Protein AF-A0A364K5Z5-F1 (afdb_monomer)

Secondary structure (DSSP, 8-state):
-PPPPPHHHHHHHHHHHHHHHH-TT--SSHHHHHHHHHTS-HHHHHHHHHHHHHHHHH----TTSHHHHHHHHHHHHHHHHHHHHHHHHHHHHHHHHHHHHHHHHHHHHHHHHHHHHHHHHHHTTSSS--------

Radius of gyration: 36.65 Å; Cα contacts (8 Å, |Δi|>4): 19; chains: 1; bounding box: 67×3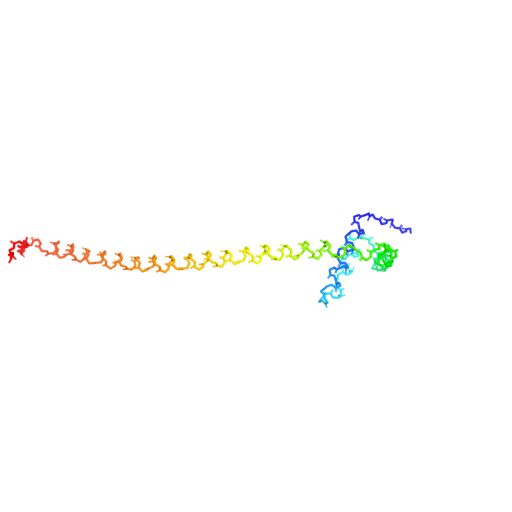8×108 Å

Sequence (136 aa):
MSKRWTAKEEKFLTYWMKCREKEHKYQYDLLDWISQQLNKSKEECIQHWQKLSSTDQESQPSLLVGTNQESRLSDQIERLEQKLNRYQAQIEKIAQENQKLKKNMRFFEMMLIEEYHLLIRLLGKEKENLRIHQQL

Foldseek 3Di:
DDDDDDPVLVVVLVVLVVVCVVDVPDDPCSLVVSCVVSVHDSVVSVVVVVVVVVVVVVPDDDPPPVVVVVVVVVVVVVVVVVVVVVVVVVVVVVVVVVVVVVVVVVVVVVVVVV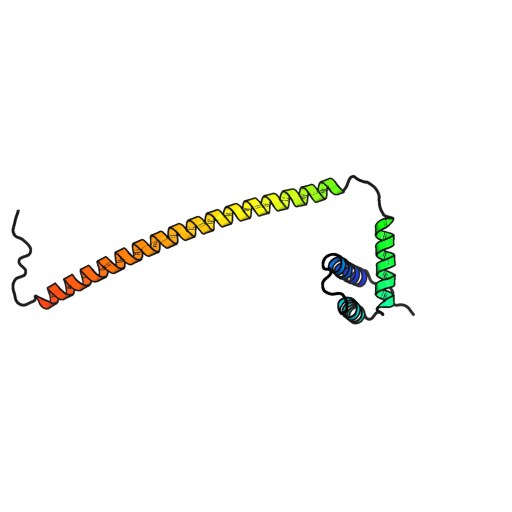VVVVVVVVVVCVPDDDPPDDDD

Nearest PDB structures (foldseek):
  1le8-assembly1_B  TM=6.386E-01  e=2.846E-01  Saccharomyces cerevisiae
  6fqp-assembly1_A  TM=7.027E-01  e=7.163E-01  Homo sapiens
  5zjt-assembly1_B  TM=7.147E-01  e=1.803E+00  Drosophila melanogaster
  1x2n-assembly1_A  TM=6.373E-01  e=1.457E+00  Homo sapiens
  5zjs-assembly1_B  TM=5.761E-01  e=1.936E+00  Drosophila melanogaster

Structure (mmCIF, N/CA/C/O backbone):
data_AF-A0A364K5Z5-F1
#
_entry.id   AF-A0A364K5Z5-F1
#
loop_
_atom_site.group_PDB
_atom_site.id
_atom_site.type_symbol
_atom_site.label_atom_id
_atom_site.label_alt_id
_atom_site.label_comp_id
_atom_site.label_asym_id
_atom_site.label_entity_id
_atom_site.label_seq_id
_atom_site.pdbx_PDB_ins_code
_atom_site.Cartn_x
_atom_site.Cartn_y
_atom_site.Cartn_z
_atom_site.occupancy
_atom_site.B_iso_or_equiv
_atom_site.auth_seq_id
_atom_site.auth_comp_id
_atom_site.auth_asym_id
_atom_site.auth_atom_id
_atom_site.pdbx_PDB_model_num
ATOM 1 N N . MET A 1 1 ? 4.196 -14.692 -53.509 1.00 37.97 1 MET A N 1
ATOM 2 C CA . MET A 1 1 ? 4.135 -13.212 -53.523 1.00 37.97 1 MET A CA 1
ATOM 3 C C . MET A 1 1 ? 4.212 -12.741 -52.073 1.00 37.97 1 MET A C 1
ATOM 5 O O . MET A 1 1 ? 3.200 -12.785 -51.387 1.00 37.97 1 MET A O 1
ATOM 9 N N . SER A 1 2 ? 5.412 -12.435 -51.566 1.00 49.88 2 SER A N 1
ATOM 10 C CA . SER A 1 2 ? 5.621 -12.146 -50.136 1.00 49.88 2 SER A CA 1
ATOM 11 C C . SER A 1 2 ? 4.994 -10.794 -49.768 1.00 49.88 2 SER A C 1
ATOM 13 O O . SER A 1 2 ? 5.282 -9.775 -50.403 1.00 49.88 2 SER A O 1
ATOM 15 N N . LYS A 1 3 ? 4.073 -10.797 -48.796 1.00 66.06 3 LYS A N 1
ATOM 16 C CA . LYS A 1 3 ? 3.387 -9.592 -48.309 1.00 66.06 3 LYS A CA 1
ATOM 17 C C . LYS A 1 3 ? 4.420 -8.659 -47.672 1.00 66.06 3 LYS A C 1
ATOM 19 O O . LYS A 1 3 ? 5.132 -9.061 -46.751 1.00 66.06 3 LYS A O 1
ATOM 24 N N . ARG A 1 4 ? 4.494 -7.410 -48.146 1.00 75.88 4 ARG A N 1
ATOM 25 C CA . ARG A 1 4 ? 5.377 -6.383 -47.567 1.00 75.88 4 ARG A CA 1
ATOM 26 C C . ARG A 1 4 ? 5.089 -6.225 -46.070 1.00 75.88 4 ARG A C 1
ATOM 28 O O . ARG A 1 4 ? 3.929 -6.191 -45.671 1.00 75.88 4 ARG A O 1
ATOM 35 N N . TRP A 1 5 ? 6.145 -6.146 -45.262 1.00 79.75 5 TRP A N 1
ATOM 36 C CA . TRP A 1 5 ? 6.045 -5.870 -43.830 1.00 79.75 5 TRP A CA 1
ATOM 37 C C . TRP A 1 5 ? 5.564 -4.443 -43.598 1.00 79.75 5 TRP A C 1
ATOM 39 O O . TRP A 1 5 ? 6.048 -3.506 -44.232 1.00 79.75 5 TRP A O 1
ATOM 49 N N . THR A 1 6 ? 4.583 -4.281 -42.713 1.00 84.31 6 THR A N 1
ATOM 50 C CA . THR A 1 6 ? 4.156 -2.951 -42.269 1.00 84.31 6 THR A CA 1
ATOM 51 C C . THR A 1 6 ? 4.880 -2.566 -40.982 1.00 84.31 6 THR A C 1
ATOM 53 O O . THR A 1 6 ? 5.179 -3.415 -40.146 1.00 84.31 6 THR A O 1
ATOM 56 N N . ALA A 1 7 ? 5.087 -1.266 -40.756 1.00 77.94 7 ALA A N 1
ATOM 57 C CA . ALA A 1 7 ? 5.754 -0.771 -39.547 1.00 77.94 7 ALA A CA 1
ATOM 58 C C . ALA A 1 7 ? 5.067 -1.212 -38.235 1.00 77.94 7 ALA A C 1
ATOM 60 O O . ALA A 1 7 ? 5.695 -1.256 -37.178 1.00 77.94 7 ALA A O 1
ATOM 61 N N . LYS A 1 8 ? 3.765 -1.530 -38.278 1.00 82.62 8 LYS A N 1
ATOM 62 C CA . LYS A 1 8 ? 3.027 -2.075 -37.129 1.00 82.62 8 LYS A CA 1
ATOM 63 C C . LYS A 1 8 ? 3.378 -3.543 -36.876 1.00 82.62 8 LYS A C 1
ATOM 65 O O . LYS A 1 8 ? 3.611 -3.909 -35.730 1.00 82.62 8 LYS A O 1
ATOM 70 N N . GLU A 1 9 ? 3.454 -4.351 -37.932 1.00 82.62 9 GLU A N 1
ATOM 71 C CA . GLU A 1 9 ? 3.851 -5.765 -37.861 1.00 82.62 9 GLU A CA 1
ATOM 72 C C . GLU A 1 9 ? 5.293 -5.917 -37.369 1.00 82.62 9 GLU A C 1
ATOM 74 O O . GLU A 1 9 ? 5.583 -6.790 -36.558 1.00 82.62 9 GLU A O 1
ATOM 79 N N . GLU A 1 10 ? 6.188 -5.028 -37.800 1.00 83.25 10 GLU A N 1
ATOM 80 C CA . GLU A 1 10 ? 7.585 -5.014 -37.355 1.00 83.25 10 GLU A CA 1
ATOM 81 C C . GLU A 1 10 ? 7.712 -4.656 -35.874 1.00 83.25 10 GLU A C 1
ATOM 83 O O . GLU A 1 10 ? 8.399 -5.347 -35.124 1.00 83.25 10 GLU A O 1
ATOM 88 N N . LYS A 1 11 ? 7.000 -3.620 -35.411 1.00 83.00 11 LYS A N 1
ATOM 89 C CA . LYS A 1 11 ? 6.951 -3.265 -33.981 1.00 83.00 11 LYS A CA 1
ATOM 90 C C . LYS A 1 11 ? 6.379 -4.391 -33.124 1.00 83.00 11 LYS A C 1
ATOM 92 O O . LYS A 1 11 ? 6.864 -4.637 -32.025 1.00 83.00 11 LYS A O 1
ATOM 97 N N . PHE A 1 12 ? 5.363 -5.081 -33.630 1.00 84.69 12 PHE A N 1
ATOM 98 C CA . PHE A 1 12 ? 4.765 -6.222 -32.951 1.00 84.69 12 PHE A CA 1
ATOM 99 C C . PHE A 1 12 ? 5.742 -7.402 -32.849 1.00 84.69 12 PHE A C 1
ATOM 101 O O . PHE A 1 12 ? 5.958 -7.923 -31.756 1.00 84.69 12 PHE A O 1
ATOM 108 N N . LEU A 1 13 ? 6.381 -7.781 -33.962 1.00 84.88 13 LEU A N 1
ATOM 109 C CA . LEU A 1 13 ? 7.378 -8.853 -33.996 1.00 84.88 13 LEU A CA 1
ATOM 110 C C . LEU A 1 13 ? 8.558 -8.542 -33.065 1.00 84.88 13 LEU A C 1
ATOM 112 O O . LEU A 1 13 ? 8.942 -9.376 -32.251 1.00 84.88 13 LEU A O 1
ATOM 116 N N . THR A 1 14 ? 9.109 -7.331 -33.151 1.00 83.88 14 THR A N 1
ATOM 117 C CA . THR A 1 14 ? 10.265 -6.908 -32.345 1.00 83.88 14 THR A CA 1
ATOM 118 C C . THR A 1 14 ? 9.963 -6.869 -30.850 1.00 83.88 14 THR A C 1
ATOM 120 O O . THR A 1 14 ? 10.799 -7.300 -30.059 1.00 83.88 14 THR A O 1
ATOM 123 N N . TYR A 1 15 ? 8.777 -6.405 -30.449 1.00 84.31 15 TYR A N 1
ATOM 124 C CA . TYR A 1 15 ? 8.355 -6.400 -29.048 1.00 84.31 15 TYR A CA 1
ATOM 125 C C . TYR A 1 15 ? 8.360 -7.815 -28.461 1.00 84.31 15 TYR A C 1
ATOM 127 O O . TYR A 1 15 ? 9.044 -8.078 -27.473 1.00 84.31 15 TYR A O 1
ATOM 135 N N . TRP A 1 16 ? 7.666 -8.748 -29.115 1.00 83.62 16 TRP A N 1
ATOM 136 C CA . TRP A 1 16 ? 7.535 -10.111 -28.605 1.00 83.62 16 TRP A CA 1
ATOM 137 C C . TRP A 1 16 ? 8.838 -10.911 -28.678 1.00 83.62 16 TRP A C 1
ATOM 139 O O . TRP A 1 16 ? 9.138 -11.675 -27.760 1.00 83.62 16 TRP A O 1
ATOM 149 N N . MET A 1 17 ? 9.654 -10.702 -29.715 1.00 83.06 17 MET A N 1
ATOM 150 C CA . MET A 1 17 ? 10.963 -11.353 -29.824 1.00 83.06 17 MET A CA 1
ATOM 151 C C . MET A 1 17 ? 11.953 -10.853 -28.760 1.00 83.06 17 MET A C 1
ATOM 153 O O . MET A 1 17 ? 12.673 -11.668 -28.189 1.00 83.06 17 MET A O 1
ATOM 157 N N . LYS A 1 18 ? 11.934 -9.559 -28.404 1.00 81.19 18 LYS A N 1
ATOM 158 C CA . LYS A 1 18 ? 12.740 -9.019 -27.288 1.00 81.19 18 LYS A CA 1
ATOM 159 C C . LYS A 1 18 ? 12.244 -9.498 -25.919 1.00 81.19 18 LYS A C 1
ATOM 161 O O . LYS A 1 18 ? 13.051 -9.722 -25.021 1.00 81.19 18 LYS A O 1
ATOM 166 N N . CYS A 1 19 ? 10.934 -9.685 -25.744 1.00 75.56 19 CYS A N 1
ATOM 167 C CA . CYS A 1 19 ? 10.379 -10.295 -24.530 1.00 75.56 19 CYS A CA 1
ATOM 168 C C . CYS A 1 19 ? 10.834 -11.754 -24.366 1.00 75.56 19 CYS A C 1
ATOM 170 O O . CYS A 1 19 ? 11.227 -12.149 -23.270 1.00 75.56 19 CYS A O 1
ATOM 172 N N . ARG A 1 20 ? 10.871 -12.527 -25.462 1.00 75.12 20 ARG A N 1
ATOM 173 C CA . ARG A 1 20 ? 11.382 -13.908 -25.474 1.00 75.12 20 ARG A CA 1
ATOM 174 C C . ARG A 1 20 ? 12.839 -14.008 -25.019 1.00 75.12 20 ARG A C 1
ATOM 176 O O . ARG A 1 20 ? 13.199 -14.964 -24.343 1.00 75.12 20 ARG A O 1
ATOM 183 N N . GLU A 1 21 ? 13.675 -13.047 -25.398 1.00 67.81 21 GLU A N 1
ATOM 184 C CA . GLU A 1 21 ? 15.100 -13.033 -25.043 1.00 67.81 21 GLU A CA 1
ATOM 185 C C . GLU A 1 21 ? 15.336 -12.794 -23.541 1.00 67.81 21 GLU A C 1
ATOM 187 O O . GLU A 1 21 ? 16.296 -13.308 -22.977 1.00 67.81 21 GLU A O 1
ATOM 192 N N . LYS A 1 22 ? 14.432 -12.066 -22.870 1.00 66.25 22 LYS A N 1
ATOM 193 C CA . LYS A 1 22 ? 14.524 -11.783 -21.426 1.00 66.25 22 LYS A CA 1
ATOM 194 C C . LYS A 1 22 ? 13.950 -12.888 -20.543 1.00 66.25 22 LYS A C 1
ATOM 196 O O . LYS A 1 22 ? 14.390 -13.054 -19.409 1.00 66.25 22 LYS A O 1
ATOM 201 N N . GLU A 1 23 ? 12.973 -13.640 -21.042 1.00 59.62 23 GLU A N 1
ATOM 202 C CA . GLU A 1 23 ? 12.290 -14.689 -20.290 1.00 59.62 23 GLU A CA 1
ATOM 203 C C . GLU A 1 23 ? 12.477 -16.040 -20.990 1.00 59.62 23 GLU A C 1
ATOM 205 O O . GLU A 1 23 ? 11.680 -16.442 -21.835 1.00 59.62 23 GLU A O 1
ATOM 210 N N . HIS A 1 24 ? 13.511 -16.794 -20.601 1.00 56.44 24 HIS A N 1
ATOM 211 C CA . HIS A 1 24 ? 13.832 -18.144 -21.106 1.00 56.44 24 HIS A CA 1
ATOM 212 C C . HIS A 1 24 ? 12.742 -19.222 -20.861 1.00 56.44 24 HIS A C 1
ATOM 214 O O . HIS A 1 24 ? 13.021 -20.416 -20.940 1.00 56.44 24 HIS A O 1
ATOM 220 N N . LYS A 1 25 ? 11.502 -18.842 -20.528 1.00 53.94 25 LYS A N 1
ATOM 221 C CA . LYS A 1 25 ? 10.476 -19.731 -19.964 1.00 53.94 25 LYS A CA 1
ATOM 222 C C . LYS A 1 25 ? 9.387 -20.195 -20.937 1.00 53.94 25 LYS A C 1
ATOM 224 O O . LYS A 1 25 ? 8.727 -21.182 -20.637 1.00 53.94 25 LYS A O 1
ATOM 229 N N . TYR A 1 26 ? 9.219 -19.563 -22.102 1.00 55.91 26 TYR A N 1
ATOM 230 C CA . TYR A 1 26 ? 8.153 -19.915 -23.058 1.00 55.91 26 TYR A CA 1
ATOM 231 C C . TYR A 1 26 ? 8.714 -20.104 -24.467 1.00 55.91 26 TYR A C 1
ATOM 233 O O . TYR A 1 26 ? 8.741 -19.188 -25.288 1.00 55.91 26 TYR A O 1
ATOM 241 N N . GLN A 1 27 ? 9.243 -21.299 -24.734 1.00 55.88 27 GLN A N 1
ATOM 242 C CA . GLN A 1 27 ? 10.093 -21.520 -25.904 1.00 55.88 27 GLN A CA 1
ATOM 243 C C . GLN A 1 27 ? 9.358 -22.053 -27.146 1.00 55.88 27 GLN A C 1
ATOM 245 O O . GLN A 1 27 ? 9.893 -21.873 -28.240 1.00 55.88 27 GLN A O 1
ATOM 250 N N . TYR A 1 28 ? 8.157 -22.634 -27.014 1.00 57.97 28 TYR A N 1
ATOM 251 C CA . TYR A 1 28 ? 7.517 -23.379 -28.113 1.00 57.97 28 TYR A CA 1
ATOM 252 C C . TYR A 1 28 ? 6.227 -22.768 -28.693 1.00 57.97 28 TYR A C 1
ATOM 254 O O . TYR A 1 28 ? 6.009 -22.919 -29.889 1.00 57.97 28 TYR A O 1
ATOM 262 N N . ASP A 1 29 ? 5.456 -21.971 -27.945 1.00 71.06 29 ASP A N 1
ATOM 263 C CA . ASP A 1 29 ? 4.141 -21.499 -28.437 1.00 71.06 29 ASP A CA 1
ATOM 264 C C . ASP A 1 29 ? 4.134 -20.061 -28.981 1.00 71.06 29 ASP A C 1
ATOM 266 O O . ASP A 1 29 ? 3.214 -19.649 -29.691 1.00 71.06 29 ASP A O 1
ATOM 270 N N . LEU A 1 30 ? 5.164 -19.266 -28.671 1.00 77.50 30 LEU A N 1
ATOM 271 C CA . LEU A 1 30 ? 5.150 -17.832 -28.972 1.00 77.50 30 LEU A CA 1
ATOM 272 C C . LEU A 1 30 ? 5.279 -17.543 -30.474 1.00 77.50 30 LEU A C 1
ATOM 274 O O . LEU A 1 30 ? 4.559 -16.702 -31.004 1.00 77.50 30 LEU A O 1
ATOM 278 N N . LEU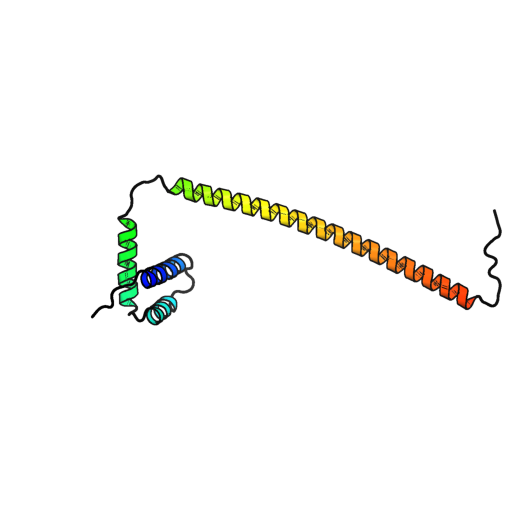 A 1 31 ? 6.185 -18.232 -31.176 1.00 78.81 31 LEU A N 1
ATOM 279 C CA . LEU A 1 31 ? 6.368 -18.036 -32.620 1.00 78.81 31 LEU A CA 1
ATOM 280 C C . LEU A 1 31 ? 5.154 -18.518 -33.417 1.00 78.81 31 LEU A C 1
ATOM 282 O O . LEU A 1 31 ? 4.786 -17.891 -34.410 1.00 78.81 31 LEU A O 1
ATOM 286 N N . ASP A 1 32 ? 4.508 -19.582 -32.951 1.00 80.44 32 ASP A N 1
ATOM 287 C CA . ASP A 1 32 ? 3.279 -20.115 -33.529 1.00 80.44 32 ASP A CA 1
ATOM 288 C C . ASP A 1 32 ? 2.160 -19.090 -33.413 1.00 80.44 32 ASP A C 1
ATOM 290 O O . ASP A 1 32 ? 1.534 -18.733 -34.413 1.00 80.44 32 ASP A O 1
ATOM 294 N N . TRP A 1 33 ? 1.988 -18.527 -32.221 1.00 82.44 33 TRP A N 1
ATOM 295 C CA . TRP A 1 33 ? 1.021 -17.469 -31.989 1.00 82.44 33 TRP A CA 1
ATOM 296 C C . TRP A 1 33 ? 1.317 -16.212 -32.824 1.00 82.44 33 TRP A C 1
ATOM 298 O O . TRP A 1 33 ? 0.423 -15.702 -33.498 1.00 82.44 33 TRP A O 1
ATOM 308 N N . ILE A 1 34 ? 2.571 -15.747 -32.878 1.00 83.38 34 ILE A N 1
ATOM 309 C CA . ILE A 1 34 ? 2.962 -14.583 -33.695 1.00 83.38 34 ILE A CA 1
ATOM 310 C C . ILE A 1 34 ? 2.684 -14.834 -35.183 1.00 83.38 34 ILE A C 1
ATOM 312 O O . ILE A 1 34 ? 2.174 -13.947 -35.869 1.00 83.38 34 ILE A O 1
ATOM 316 N N . SER A 1 35 ? 2.989 -16.035 -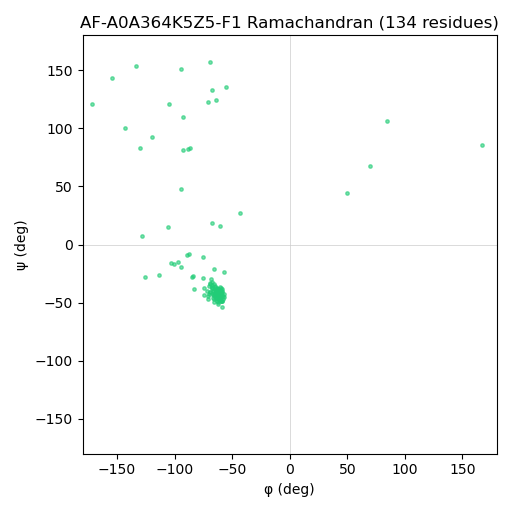35.685 1.00 82.75 35 SER A N 1
ATOM 317 C CA . SER A 1 35 ? 2.754 -16.403 -37.088 1.00 82.75 35 SER A CA 1
ATOM 318 C C . SER A 1 35 ? 1.265 -16.346 -37.453 1.00 82.75 35 SER A C 1
ATOM 320 O O . SER A 1 35 ? 0.898 -15.801 -38.497 1.00 82.75 35 SER A O 1
ATOM 322 N N . GLN A 1 36 ? 0.394 -16.793 -36.540 1.00 83.94 36 GLN A N 1
ATOM 323 C CA . GLN A 1 36 ? -1.059 -16.700 -36.691 1.00 83.94 36 GLN A CA 1
ATOM 324 C C . GLN A 1 36 ? -1.544 -15.245 -36.663 1.00 83.94 36 GLN A C 1
ATOM 326 O O . GLN A 1 36 ? -2.357 -14.861 -37.501 1.00 83.94 36 GLN A O 1
ATOM 331 N N . GLN A 1 37 ? -1.022 -14.419 -35.748 1.00 84.62 37 GLN A N 1
ATOM 332 C CA . GLN A 1 37 ? -1.420 -13.009 -35.623 1.00 84.62 37 GLN A CA 1
ATOM 333 C C . GLN A 1 37 ? -0.987 -12.156 -36.821 1.00 84.62 37 GLN A C 1
ATOM 335 O O . GLN A 1 37 ? -1.719 -11.267 -37.251 1.00 84.62 37 GLN A O 1
ATOM 340 N N . LEU A 1 38 ? 0.196 -12.422 -37.376 1.00 82.56 38 LEU A N 1
ATOM 341 C CA . LEU A 1 38 ? 0.738 -11.675 -38.512 1.00 82.56 38 LEU A CA 1
ATOM 342 C C . LEU A 1 38 ? 0.290 -12.236 -39.868 1.00 82.56 38 LEU A C 1
ATOM 344 O O . LEU A 1 38 ? 0.540 -11.606 -40.895 1.00 82.56 38 LEU A O 1
ATOM 348 N N . ASN A 1 39 ? -0.379 -13.396 -39.882 1.00 83.81 39 ASN A N 1
ATOM 349 C CA . ASN A 1 39 ? -0.752 -14.131 -41.092 1.00 83.81 39 ASN A CA 1
ATOM 350 C C . ASN A 1 39 ? 0.451 -14.319 -42.043 1.00 83.81 39 ASN A C 1
ATOM 352 O O . ASN A 1 39 ? 0.360 -14.070 -43.253 1.00 83.81 39 ASN A O 1
ATOM 356 N N . LYS A 1 40 ? 1.594 -14.687 -41.448 1.00 82.25 40 LYS A N 1
ATOM 357 C CA . LYS A 1 40 ? 2.898 -14.926 -42.088 1.00 82.25 40 LYS A CA 1
ATOM 358 C C . LYS A 1 40 ? 3.487 -16.222 -41.559 1.00 82.25 40 LYS A C 1
ATOM 360 O O . LYS A 1 40 ? 3.162 -16.633 -40.446 1.00 82.25 40 LYS A O 1
ATOM 365 N N . SER A 1 41 ? 4.335 -16.879 -42.347 1.00 84.75 41 SER A N 1
ATOM 366 C CA . SER A 1 41 ? 4.924 -18.147 -41.905 1.00 84.75 41 SER A CA 1
ATOM 367 C C . SER A 1 41 ? 5.916 -17.922 -40.757 1.00 84.75 41 SER A C 1
ATOM 369 O O . SER A 1 41 ? 6.468 -16.831 -40.581 1.00 84.75 41 SER A O 1
ATOM 371 N N . LYS A 1 42 ? 6.163 -18.967 -39.962 1.00 81.62 42 LYS A N 1
ATOM 372 C CA . LYS A 1 42 ? 7.150 -18.914 -38.871 1.00 81.62 42 LYS A CA 1
ATOM 373 C C . LYS A 1 42 ? 8.540 -18.581 -39.414 1.00 81.62 42 LYS A C 1
ATOM 375 O O . LYS A 1 42 ? 9.259 -17.774 -38.831 1.00 81.62 42 LYS A O 1
ATOM 380 N N . GLU A 1 43 ? 8.888 -19.161 -40.557 1.00 80.88 43 GLU A N 1
ATOM 381 C CA . GLU A 1 43 ? 10.149 -18.945 -41.262 1.00 80.88 43 GLU A CA 1
ATOM 382 C C . GLU A 1 43 ? 10.279 -17.491 -41.728 1.00 80.88 43 GLU A C 1
ATOM 384 O O . GLU A 1 43 ? 11.344 -16.899 -41.563 1.00 80.88 43 GLU A O 1
ATOM 389 N N . GLU A 1 44 ? 9.200 -16.877 -42.228 1.00 81.75 44 GLU A N 1
ATOM 390 C CA . GLU A 1 44 ? 9.191 -15.458 -42.607 1.00 81.75 44 GLU A CA 1
ATOM 391 C C . GLU A 1 44 ? 9.424 -14.542 -41.395 1.00 81.75 44 GLU A C 1
ATOM 393 O O . GLU A 1 44 ? 10.197 -13.587 -41.488 1.00 81.75 44 GLU A O 1
ATOM 398 N N . CYS A 1 45 ? 8.810 -14.841 -40.245 1.00 81.19 45 CYS A N 1
ATOM 399 C CA . CYS A 1 45 ? 9.017 -14.096 -38.999 1.00 81.19 45 CYS A CA 1
ATOM 400 C C . CYS A 1 45 ? 10.456 -14.225 -38.474 1.00 81.19 45 CYS A C 1
ATOM 402 O O . CYS A 1 45 ? 11.047 -13.228 -38.060 1.00 81.19 45 CYS A O 1
ATOM 404 N N . ILE A 1 46 ? 11.038 -15.429 -38.517 1.00 81.56 46 ILE A N 1
ATOM 405 C CA . ILE A 1 46 ? 12.424 -15.673 -38.084 1.00 81.56 46 ILE A CA 1
ATOM 406 C C . ILE A 1 46 ? 13.409 -14.952 -39.006 1.00 81.56 46 ILE A C 1
ATOM 408 O O . ILE A 1 46 ? 14.301 -14.260 -38.521 1.00 81.56 46 ILE A O 1
ATOM 412 N N . GLN A 1 47 ? 13.234 -15.068 -40.324 1.00 82.50 47 GLN A N 1
ATOM 413 C CA . GLN A 1 47 ? 14.102 -14.406 -41.299 1.00 82.50 47 GLN A CA 1
ATOM 414 C C . GLN A 1 47 ? 14.016 -12.882 -41.198 1.00 82.50 47 GLN A C 1
ATOM 416 O O . GLN A 1 47 ? 15.033 -12.199 -41.318 1.00 82.50 47 GLN A O 1
ATOM 421 N N . HIS A 1 48 ? 12.819 -12.334 -40.972 1.00 83.88 48 HIS A N 1
ATOM 422 C CA . HIS A 1 48 ? 12.650 -10.891 -40.804 1.00 83.88 48 HIS A CA 1
ATOM 423 C C . HIS A 1 48 ? 13.257 -10.396 -39.493 1.00 83.88 48 HIS A C 1
ATOM 425 O O . HIS A 1 48 ? 13.950 -9.384 -39.488 1.00 83.88 48 HIS A O 1
ATOM 431 N N . TRP A 1 49 ? 13.082 -11.142 -38.398 1.00 81.06 49 TRP A N 1
ATOM 432 C CA . TRP A 1 49 ? 13.740 -10.839 -37.127 1.00 81.06 49 TRP A CA 1
ATOM 433 C C . TRP A 1 49 ? 15.267 -10.877 -37.242 1.00 81.06 49 TRP A C 1
ATOM 435 O O . TRP A 1 49 ? 15.920 -9.948 -36.782 1.00 81.06 49 TRP A O 1
ATOM 445 N N . GLN A 1 50 ? 15.834 -11.894 -37.901 1.00 81.88 50 GLN A N 1
ATOM 446 C CA . GLN A 1 50 ? 17.277 -11.977 -38.142 1.00 81.88 50 GLN A CA 1
ATOM 447 C C . GLN A 1 50 ? 17.783 -10.750 -38.904 1.00 81.88 50 GLN A C 1
ATOM 449 O O . GLN A 1 50 ? 18.736 -10.114 -38.462 1.00 81.88 50 GLN A O 1
ATOM 454 N N . LYS 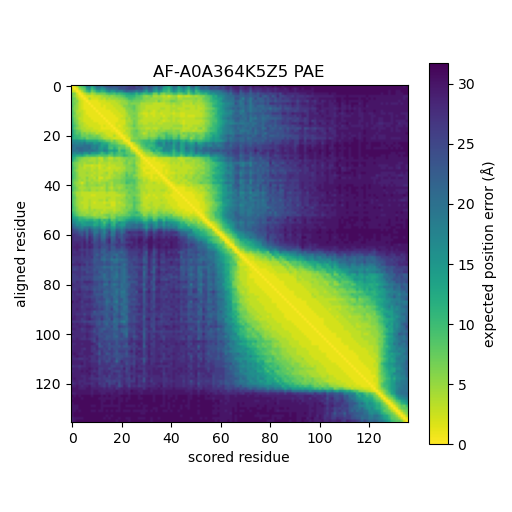A 1 51 ? 17.090 -10.348 -39.978 1.00 82.69 51 LYS A N 1
ATOM 455 C CA . LYS A 1 51 ? 17.419 -9.127 -40.729 1.00 82.69 51 LYS A CA 1
ATOM 456 C C . LYS A 1 51 ? 17.375 -7.880 -39.847 1.00 82.69 51 LYS A C 1
ATOM 458 O O . LYS A 1 51 ? 18.341 -7.130 -39.840 1.00 82.69 51 LYS A O 1
ATOM 463 N N . LEU A 1 52 ? 16.309 -7.692 -39.066 1.00 78.44 52 LEU A N 1
ATOM 464 C CA . LEU A 1 52 ? 16.174 -6.551 -38.152 1.00 78.44 52 LEU A CA 1
ATOM 465 C C . LEU A 1 52 ? 17.269 -6.538 -37.075 1.00 78.44 52 LEU A C 1
ATOM 467 O O . LEU A 1 52 ? 17.841 -5.489 -36.803 1.00 78.44 52 LEU A O 1
ATOM 471 N N . SER A 1 53 ? 17.608 -7.698 -36.506 1.00 72.00 53 SER A N 1
ATOM 472 C CA . SER A 1 53 ? 18.668 -7.812 -35.497 1.00 72.00 53 SER A CA 1
ATOM 473 C C . SER A 1 53 ? 20.066 -7.537 -36.056 1.00 72.00 53 SER A C 1
ATOM 475 O O . SER A 1 53 ? 20.903 -6.981 -35.352 1.00 72.00 53 SER A O 1
ATOM 477 N N . SER A 1 54 ? 20.314 -7.876 -37.325 1.00 67.12 54 SER A N 1
ATOM 478 C CA . SER A 1 54 ? 21.568 -7.548 -38.008 1.00 67.12 54 SER A CA 1
ATOM 479 C C . SER A 1 54 ? 21.639 -6.063 -38.378 1.00 67.12 54 SER A C 1
ATOM 481 O O . SER A 1 54 ? 22.688 -5.448 -38.230 1.00 67.12 54 SER A O 1
ATOM 483 N N . THR A 1 55 ? 20.522 -5.450 -38.787 1.00 60.81 55 THR A N 1
ATOM 484 C CA . THR A 1 55 ? 20.463 -4.010 -39.099 1.00 60.81 55 THR A CA 1
ATOM 485 C C . THR A 1 55 ? 20.598 -3.125 -37.849 1.00 60.81 55 THR A C 1
ATOM 487 O O . THR A 1 55 ? 21.220 -2.064 -37.921 1.00 60.81 55 THR A O 1
ATOM 490 N N . ASP A 1 56 ? 20.101 -3.574 -36.689 1.00 54.50 56 ASP A N 1
ATOM 491 C CA . ASP A 1 56 ? 20.298 -2.897 -35.395 1.00 54.50 56 ASP A CA 1
ATOM 492 C C . ASP A 1 56 ? 21.779 -2.907 -34.936 1.00 54.50 56 ASP A C 1
ATOM 494 O O . ASP A 1 56 ? 22.173 -2.048 -34.147 1.00 54.50 56 ASP A O 1
ATOM 498 N N . GLN A 1 57 ? 22.623 -3.825 -35.436 1.00 52.12 57 GLN A N 1
ATOM 499 C CA . GLN A 1 57 ? 24.062 -3.866 -35.116 1.00 52.12 57 GLN A CA 1
ATOM 500 C C . GLN A 1 57 ? 24.917 -2.925 -35.982 1.00 52.12 57 GLN A C 1
ATOM 502 O O . GLN A 1 57 ? 25.946 -2.442 -35.515 1.00 52.12 57 GLN A O 1
ATOM 507 N N . GLU A 1 58 ? 24.492 -2.612 -37.209 1.00 46.81 58 GLU A N 1
ATOM 508 C CA . GLU A 1 58 ? 25.254 -1.750 -38.132 1.00 46.81 58 GLU A CA 1
ATOM 509 C C . GLU A 1 58 ? 24.932 -0.251 -37.986 1.00 46.81 58 GLU A C 1
ATOM 511 O O . GLU A 1 58 ? 25.656 0.596 -38.505 1.00 46.81 58 GLU A O 1
ATOM 516 N N . SER A 1 59 ? 23.904 0.110 -37.210 1.00 45.00 59 SER A N 1
ATOM 517 C CA . SER A 1 59 ? 23.576 1.505 -36.870 1.00 45.00 59 SER A CA 1
ATOM 518 C C . SER A 1 59 ? 24.188 1.947 -35.533 1.00 45.00 59 SER A C 1
ATOM 520 O O . SER A 1 59 ? 23.507 2.544 -34.700 1.00 45.00 59 SER A O 1
ATOM 522 N N . GLN A 1 60 ? 25.479 1.679 -35.308 1.00 40.00 60 GLN A N 1
ATOM 523 C CA . GLN A 1 60 ? 26.241 2.374 -34.266 1.00 40.00 60 GLN A CA 1
ATOM 524 C C . GLN A 1 60 ? 26.950 3.608 -34.837 1.00 40.00 60 GLN A C 1
ATOM 526 O O . GLN A 1 60 ? 27.994 3.494 -35.477 1.00 40.00 60 GLN A O 1
ATOM 531 N N . PRO A 1 61 ? 26.489 4.808 -34.462 1.00 41.91 61 PRO A N 1
ATOM 532 C CA . PRO A 1 61 ? 27.373 5.881 -34.074 1.00 41.91 61 PRO A CA 1
ATOM 533 C C . PRO A 1 61 ? 27.323 6.042 -32.549 1.00 41.91 61 PRO A C 1
ATOM 535 O O . PRO A 1 61 ? 26.293 6.378 -31.967 1.00 41.91 61 PRO A O 1
ATOM 538 N N . SER A 1 62 ? 28.497 5.891 -31.938 1.00 37.72 62 SER A N 1
ATOM 539 C CA . SER A 1 62 ? 28.919 6.598 -30.723 1.00 37.72 62 SER A CA 1
ATOM 540 C C . SER A 1 62 ? 28.500 6.031 -29.355 1.00 37.72 62 SER A C 1
ATOM 542 O O . SER A 1 62 ? 27.402 6.233 -28.842 1.00 37.72 62 SER A O 1
ATOM 544 N N . LEU A 1 63 ? 29.520 5.463 -28.710 1.00 43.62 63 LEU A N 1
ATOM 545 C CA . LEU A 1 63 ? 29.791 5.169 -27.292 1.00 43.62 63 LEU A CA 1
ATOM 546 C C . LEU A 1 63 ? 29.455 6.271 -26.243 1.00 43.62 63 LEU A C 1
ATOM 548 O O . LEU A 1 63 ? 30.067 6.306 -25.181 1.00 43.62 63 LEU A O 1
ATOM 552 N N . LEU A 1 64 ? 28.494 7.172 -26.481 1.00 46.22 64 LEU A N 1
ATOM 553 C CA . LEU A 1 64 ? 28.146 8.273 -25.561 1.00 46.22 64 LEU A CA 1
ATOM 554 C C . LEU A 1 64 ? 26.650 8.373 -25.202 1.00 46.22 64 LEU A C 1
ATOM 556 O O . LEU A 1 64 ? 26.245 9.322 -24.536 1.00 46.22 64 LEU A O 1
ATOM 560 N N . VAL A 1 65 ? 25.813 7.407 -25.599 1.00 45.84 65 VAL A N 1
ATOM 561 C CA . VAL A 1 65 ? 24.358 7.433 -25.313 1.00 45.84 65 VAL A CA 1
ATOM 562 C C . VAL A 1 65 ? 23.964 6.605 -24.074 1.00 45.84 65 VAL A C 1
ATOM 564 O O . VAL A 1 65 ? 22.892 6.822 -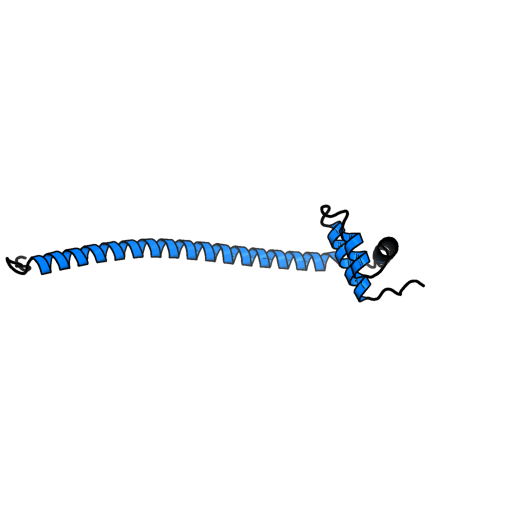23.510 1.00 45.84 65 VAL A O 1
ATOM 567 N N . GLY A 1 66 ? 24.844 5.724 -23.577 1.00 47.62 66 GLY A N 1
ATOM 568 C CA . GLY A 1 66 ? 24.580 4.886 -22.394 1.00 47.62 66 GLY A CA 1
ATOM 569 C C . GLY A 1 66 ? 24.434 5.671 -21.084 1.00 47.62 66 GLY A C 1
ATOM 570 O O . GLY A 1 66 ? 23.573 5.357 -20.267 1.00 47.62 66 GLY A O 1
ATOM 571 N N . THR A 1 67 ? 25.176 6.768 -20.924 1.00 52.47 67 THR A N 1
ATOM 572 C CA . THR A 1 67 ? 25.200 7.541 -19.672 1.00 52.47 67 THR A CA 1
ATOM 573 C C . THR A 1 67 ? 23.877 8.250 -19.380 1.00 52.47 67 THR A C 1
ATOM 575 O O . THR A 1 67 ? 23.437 8.282 -18.236 1.00 52.47 67 THR A O 1
ATOM 578 N N . ASN A 1 68 ? 23.186 8.766 -20.401 1.00 55.34 68 ASN A N 1
ATOM 579 C CA . ASN A 1 68 ? 21.924 9.493 -20.214 1.00 55.34 68 ASN A CA 1
ATOM 580 C C . ASN A 1 68 ? 20.734 8.574 -19.907 1.00 55.34 68 ASN A C 1
ATOM 582 O O . ASN A 1 68 ? 19.772 9.001 -19.268 1.00 55.34 68 ASN A O 1
ATOM 586 N N . GLN A 1 69 ? 20.748 7.330 -20.391 1.00 58.84 69 GLN A N 1
ATOM 587 C CA . GLN A 1 69 ? 19.671 6.378 -20.120 1.00 58.84 69 GLN A CA 1
ATOM 588 C C . GLN A 1 69 ? 19.874 5.689 -18.768 1.00 58.84 69 GLN A C 1
ATOM 590 O O . GLN A 1 69 ? 18.910 5.535 -18.021 1.00 58.84 69 GLN A O 1
ATOM 595 N N . GLU A 1 70 ? 21.119 5.367 -18.417 1.00 67.00 70 GLU A N 1
ATOM 596 C CA . GLU A 1 70 ? 21.479 4.874 -17.086 1.00 67.00 70 GLU A CA 1
ATOM 597 C C . GLU A 1 70 ? 21.233 5.928 -16.002 1.00 67.00 70 GLU A C 1
ATOM 599 O O . GLU A 1 70 ? 20.642 5.593 -14.978 1.00 67.00 70 GLU A O 1
ATOM 604 N N . SER A 1 71 ? 21.557 7.210 -16.238 1.00 69.50 71 SER A N 1
ATOM 605 C CA . SER A 1 71 ? 21.249 8.266 -15.260 1.00 69.50 71 SER A CA 1
ATOM 606 C C . SER A 1 71 ? 19.741 8.431 -15.062 1.00 69.50 71 SER A C 1
ATOM 608 O O . SER A 1 71 ? 19.279 8.518 -13.932 1.00 69.50 71 SER A O 1
ATOM 610 N N . ARG A 1 72 ? 18.943 8.394 -16.140 1.00 76.38 72 ARG A N 1
ATOM 611 C CA . ARG A 1 72 ? 17.474 8.477 -16.045 1.00 76.38 72 ARG A CA 1
ATOM 612 C C . ARG A 1 72 ? 16.873 7.302 -15.284 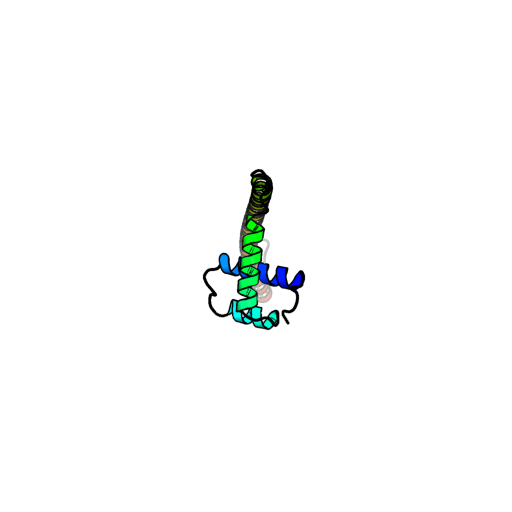1.00 76.38 72 ARG A C 1
ATOM 614 O O . ARG A 1 72 ? 15.911 7.493 -14.543 1.00 76.38 72 ARG A O 1
ATOM 621 N N . LEU A 1 73 ? 17.411 6.099 -15.479 1.00 80.56 73 LEU A N 1
ATOM 622 C CA . LEU A 1 73 ? 16.983 4.912 -14.742 1.00 80.56 73 LEU A CA 1
ATOM 623 C C . LEU A 1 73 ? 17.404 4.996 -13.272 1.00 80.56 73 LEU A C 1
ATOM 625 O O . LEU A 1 73 ? 16.587 4.690 -12.411 1.00 80.56 73 LEU A O 1
ATOM 629 N N . SER A 1 74 ? 18.614 5.476 -12.982 1.00 83.75 74 SER A N 1
ATOM 630 C CA . SER A 1 74 ? 19.093 5.711 -11.615 1.00 83.75 74 SER A CA 1
ATOM 631 C C . SER A 1 74 ? 18.227 6.738 -10.881 1.00 83.75 74 SER A C 1
ATOM 633 O O . SER A 1 74 ? 17.736 6.458 -9.792 1.00 83.75 74 SER A O 1
ATOM 635 N N . ASP A 1 75 ? 17.934 7.878 -11.512 1.00 83.94 75 ASP A N 1
ATOM 636 C CA . ASP A 1 75 ? 17.042 8.907 -10.963 1.00 83.94 75 ASP A CA 1
ATOM 637 C C . ASP A 1 75 ? 15.627 8.358 -10.723 1.00 83.94 75 ASP A C 1
ATOM 639 O O . ASP A 1 75 ? 14.930 8.737 -9.779 1.00 83.94 75 ASP A O 1
ATOM 643 N N . GLN A 1 76 ? 15.158 7.472 -11.606 1.00 89.75 76 GLN A N 1
ATOM 644 C CA . GLN A 1 76 ? 13.852 6.842 -11.468 1.00 89.75 76 GLN A CA 1
ATOM 645 C C . GLN A 1 76 ? 13.832 5.825 -10.322 1.00 89.75 76 GLN A C 1
ATOM 647 O O . GLN A 1 76 ? 12.845 5.787 -9.585 1.00 89.75 76 GLN A O 1
ATOM 652 N N . ILE A 1 77 ? 14.900 5.044 -10.150 1.00 91.50 77 ILE A N 1
ATOM 653 C CA . ILE A 1 77 ? 15.072 4.115 -9.028 1.00 91.50 77 ILE A CA 1
ATOM 654 C C . ILE A 1 77 ? 15.096 4.895 -7.717 1.00 91.50 77 ILE A C 1
ATOM 656 O O . ILE A 1 77 ? 14.281 4.608 -6.845 1.00 91.50 77 ILE A O 1
ATOM 660 N N . GLU A 1 78 ? 15.900 5.953 -7.617 1.00 92.38 78 GLU A N 1
ATOM 661 C CA . GLU A 1 78 ? 15.986 6.768 -6.403 1.00 92.38 78 GLU A CA 1
ATOM 662 C C . GLU A 1 78 ? 1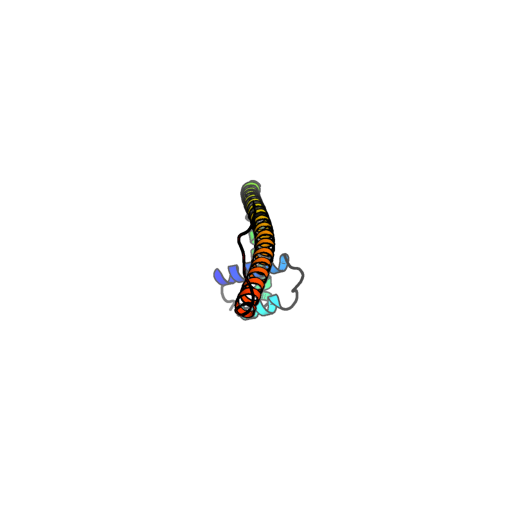4.618 7.371 -6.034 1.00 92.38 78 GLU A C 1
ATOM 664 O O . GLU A 1 78 ? 14.174 7.317 -4.886 1.00 92.38 78 GLU A O 1
ATOM 669 N N . ARG A 1 79 ? 13.869 7.887 -7.018 1.00 92.19 79 ARG A N 1
ATOM 670 C CA . ARG A 1 79 ? 12.505 8.396 -6.785 1.00 92.19 79 ARG A CA 1
ATOM 671 C C . ARG A 1 79 ? 11.545 7.306 -6.318 1.00 92.19 79 ARG A C 1
ATOM 673 O O . ARG A 1 79 ? 10.644 7.592 -5.525 1.00 92.19 79 ARG A O 1
ATOM 680 N N . LEU A 1 80 ? 11.675 6.088 -6.841 1.00 92.75 80 LEU A N 1
ATOM 681 C CA . LEU A 1 80 ? 10.853 4.954 -6.425 1.00 92.75 80 LEU A CA 1
ATOM 682 C C . LEU A 1 80 ? 11.209 4.504 -5.008 1.00 92.75 80 LEU A C 1
ATOM 684 O O . LEU A 1 80 ? 10.298 4.302 -4.211 1.00 92.75 80 LEU A O 1
ATOM 688 N N . GLU A 1 81 ? 12.491 4.443 -4.663 1.00 94.12 81 GLU A N 1
ATOM 689 C CA . GLU A 1 81 ? 12.970 4.137 -3.313 1.00 94.12 81 GLU A CA 1
ATOM 690 C C . GLU A 1 81 ? 12.495 5.183 -2.302 1.00 94.12 81 GLU A C 1
ATOM 692 O O . GLU A 1 81 ? 11.937 4.842 -1.259 1.00 94.12 81 GLU A O 1
ATOM 697 N N . GLN A 1 82 ? 12.601 6.472 -2.637 1.00 93.62 82 GLN A N 1
ATOM 698 C CA . GLN A 1 82 ? 12.072 7.550 -1.801 1.00 93.62 82 GLN A CA 1
ATOM 699 C C . GLN A 1 82 ? 10.555 7.431 -1.601 1.00 93.62 82 GLN A C 1
ATOM 701 O O . GLN A 1 82 ? 10.056 7.656 -0.496 1.00 93.62 82 GLN A O 1
ATOM 706 N N . LYS A 1 83 ? 9.797 7.074 -2.648 1.00 94.88 83 LYS A N 1
ATOM 707 C CA . LYS A 1 83 ? 8.351 6.824 -2.526 1.00 94.88 83 LYS A CA 1
ATOM 708 C C . LYS A 1 83 ? 8.063 5.617 -1.642 1.00 94.88 83 LYS A C 1
ATOM 710 O O . LYS A 1 83 ? 7.183 5.709 -0.791 1.00 94.88 83 LYS A O 1
ATOM 715 N N . LEU A 1 84 ? 8.807 4.527 -1.809 1.00 95.62 84 LEU A N 1
ATOM 716 C CA . LEU A 1 84 ? 8.662 3.314 -1.010 1.00 95.62 84 LEU A CA 1
ATOM 717 C C . LEU A 1 84 ? 8.903 3.625 0.469 1.00 95.62 84 LEU A C 1
ATOM 719 O O . LEU A 1 84 ? 8.040 3.340 1.292 1.00 95.62 84 LEU A O 1
ATOM 723 N N . ASN A 1 85 ? 9.986 4.332 0.792 1.00 95.12 85 ASN A N 1
ATOM 724 C CA . ASN A 1 85 ? 10.292 4.748 2.161 1.00 95.12 85 ASN A CA 1
ATOM 725 C C . ASN A 1 85 ? 9.183 5.621 2.768 1.00 95.12 85 ASN A C 1
ATOM 727 O O . ASN A 1 85 ? 8.803 5.436 3.924 1.00 95.12 85 ASN A O 1
ATOM 731 N N . ARG A 1 86 ? 8.604 6.543 1.986 1.00 95.75 86 ARG A N 1
ATOM 732 C CA . ARG A 1 86 ? 7.460 7.354 2.437 1.00 95.75 86 ARG A CA 1
ATOM 733 C C . ARG A 1 86 ? 6.223 6.500 2.703 1.00 95.75 86 ARG A C 1
ATOM 735 O O . ARG A 1 86 ? 5.560 6.714 3.715 1.00 95.75 86 ARG A O 1
ATOM 742 N N . TYR A 1 87 ? 5.909 5.551 1.824 1.00 96.25 87 TYR A N 1
ATOM 743 C CA . TYR A 1 87 ? 4.769 4.656 2.020 1.00 96.25 87 TYR A CA 1
ATOM 744 C C . TYR A 1 87 ? 4.975 3.722 3.211 1.00 96.25 87 TYR A C 1
ATOM 746 O O . TYR A 1 87 ? 4.051 3.553 4.000 1.00 96.25 87 TYR A O 1
ATOM 754 N N . GLN A 1 88 ? 6.184 3.196 3.402 1.00 96.00 88 GLN A N 1
ATOM 755 C CA . GLN A 1 88 ? 6.534 2.373 4.555 1.00 96.00 88 GLN A CA 1
ATOM 756 C C . GLN A 1 88 ? 6.310 3.140 5.867 1.00 96.00 88 GLN A C 1
ATOM 758 O O . GLN A 1 88 ? 5.599 2.663 6.750 1.00 96.00 88 GLN A O 1
ATOM 763 N N . ALA A 1 89 ? 6.808 4.379 5.952 1.00 96.31 89 ALA A N 1
ATOM 764 C CA . ALA A 1 89 ? 6.601 5.237 7.118 1.00 96.31 89 ALA A CA 1
ATOM 765 C C . ALA A 1 89 ? 5.113 5.563 7.360 1.00 96.31 89 ALA A C 1
ATOM 767 O O . ALA A 1 89 ? 4.655 5.603 8.504 1.00 96.31 89 ALA A O 1
ATOM 768 N N . GLN A 1 90 ? 4.330 5.780 6.296 1.00 96.62 90 GLN A N 1
ATOM 769 C CA . GLN A 1 90 ? 2.884 5.997 6.415 1.00 96.62 90 GLN A CA 1
ATOM 770 C C . GLN A 1 90 ? 2.156 4.753 6.933 1.00 96.62 90 GLN A C 1
ATOM 772 O O . GLN A 1 90 ? 1.301 4.877 7.810 1.00 96.62 90 GLN A O 1
ATOM 777 N N . ILE A 1 91 ? 2.504 3.564 6.434 1.00 97.12 91 ILE A N 1
ATOM 778 C CA . ILE A 1 91 ? 1.924 2.294 6.886 1.00 97.12 91 ILE A CA 1
ATOM 779 C C . ILE A 1 91 ? 2.226 2.069 8.368 1.00 97.12 91 ILE A C 1
ATOM 781 O O . ILE A 1 91 ? 1.316 1.747 9.132 1.00 97.12 91 ILE A O 1
ATOM 785 N N . GLU A 1 92 ? 3.468 2.291 8.798 1.00 97.19 92 GLU A N 1
ATOM 786 C CA . GLU A 1 92 ? 3.855 2.169 10.206 1.00 97.19 92 GLU A CA 1
ATOM 787 C C . GLU A 1 92 ? 3.072 3.134 11.098 1.00 97.19 92 GLU A C 1
ATOM 789 O O . GLU A 1 92 ? 2.535 2.727 12.132 1.00 97.19 92 GLU A O 1
ATOM 794 N N . LYS A 1 93 ? 2.925 4.394 10.675 1.00 97.25 93 LYS A N 1
ATOM 795 C CA . LYS A 1 93 ? 2.126 5.384 11.404 1.00 97.25 93 LYS A CA 1
ATOM 796 C C . LYS A 1 93 ? 0.661 4.953 11.528 1.00 97.25 93 LYS A C 1
ATOM 798 O O . LYS A 1 93 ? 0.102 4.982 12.623 1.00 97.25 93 LYS A O 1
ATOM 803 N N . ILE A 1 94 ? 0.055 4.495 10.433 1.00 97.62 94 ILE A N 1
ATOM 804 C CA . ILE A 1 94 ? -1.329 3.999 10.424 1.00 97.62 94 ILE A CA 1
ATOM 805 C C . ILE A 1 94 ? -1.476 2.767 11.325 1.00 97.62 94 ILE A C 1
ATOM 807 O O . ILE A 1 94 ? -2.482 2.627 12.023 1.00 97.62 94 ILE A O 1
ATOM 811 N N . ALA A 1 95 ? -0.488 1.870 11.347 1.00 96.44 95 ALA A N 1
ATOM 812 C CA . ALA A 1 95 ? -0.500 0.697 12.215 1.00 96.44 95 ALA A CA 1
ATOM 813 C C . ALA A 1 95 ? -0.467 1.090 13.703 1.00 96.44 95 ALA A C 1
ATOM 815 O O . ALA A 1 95 ? -1.247 0.557 14.500 1.00 96.44 95 ALA A O 1
ATOM 816 N N . GLN A 1 96 ? 0.370 2.065 14.069 1.00 97.31 96 GLN A N 1
ATOM 817 C CA . GLN A 1 96 ? 0.430 2.612 15.428 1.00 97.31 96 GLN A CA 1
ATOM 818 C C . GLN A 1 96 ? -0.890 3.283 15.834 1.00 97.31 96 GLN A C 1
ATOM 820 O O . GLN A 1 96 ? -1.409 3.026 16.925 1.00 97.31 96 GLN A O 1
ATOM 825 N N . GLU A 1 97 ? -1.474 4.101 14.954 1.00 97.06 97 GLU A N 1
ATOM 826 C CA . GLU A 1 97 ? -2.769 4.751 15.191 1.00 97.06 97 GLU A CA 1
ATOM 827 C C . GLU A 1 97 ? -3.901 3.728 15.344 1.00 97.06 97 GLU A C 1
ATOM 829 O O . GLU A 1 97 ? -4.694 3.829 16.281 1.00 97.06 97 GLU A O 1
ATOM 834 N N . ASN A 1 98 ? -3.930 2.681 14.515 1.00 97.12 98 ASN A N 1
ATOM 835 C CA . ASN A 1 98 ? -4.876 1.572 14.653 1.00 97.12 98 ASN A CA 1
ATOM 836 C C . ASN A 1 98 ? -4.740 0.854 15.999 1.00 97.12 98 ASN A C 1
ATOM 838 O O . ASN A 1 98 ? -5.738 0.523 16.642 1.00 97.12 98 ASN A O 1
ATOM 842 N N . GLN A 1 99 ? -3.509 0.603 16.450 1.00 96.62 99 GLN A N 1
ATOM 843 C CA . GLN A 1 99 ? -3.280 -0.032 17.744 1.00 96.62 99 GLN A CA 1
ATOM 844 C C . GLN A 1 99 ? -3.748 0.866 18.897 1.00 96.62 99 GLN A C 1
ATOM 846 O O . GLN A 1 99 ? -4.355 0.373 19.851 1.00 96.62 99 GLN A O 1
ATOM 851 N N . LYS A 1 100 ? -3.514 2.180 18.801 1.00 97.00 100 LYS A N 1
ATOM 852 C CA . LYS A 1 100 ? -4.018 3.167 19.764 1.00 97.00 100 LYS A CA 1
ATOM 853 C C . LYS A 1 100 ? -5.546 3.195 19.780 1.00 97.00 100 LYS A C 1
ATOM 855 O O . LYS A 1 100 ? -6.138 3.142 20.854 1.00 97.00 100 LYS A O 1
ATOM 860 N N . LEU A 1 101 ? -6.183 3.199 18.611 1.00 97.06 101 LEU A N 1
ATOM 861 C CA . LEU A 1 101 ? -7.638 3.200 18.492 1.00 97.06 101 LEU A CA 1
ATOM 862 C C . LEU A 1 101 ? -8.254 1.939 19.107 1.00 97.06 101 LEU A C 1
ATOM 864 O O . LEU A 1 101 ? -9.200 2.042 19.880 1.00 97.06 101 LEU A O 1
ATOM 868 N N . LYS A 1 102 ? -7.667 0.762 18.859 1.00 97.25 102 LYS A N 1
ATOM 869 C CA . LYS A 1 102 ? -8.095 -0.501 19.486 1.00 97.25 102 LYS A CA 1
ATOM 870 C C . LYS A 1 102 ? -7.998 -0.461 21.012 1.00 97.25 102 LYS A C 1
ATOM 872 O O . LYS A 1 102 ? -8.886 -0.969 21.689 1.00 97.25 102 LYS A O 1
ATOM 877 N N . LYS A 1 103 ? -6.935 0.135 21.567 1.00 95.81 103 LYS A N 1
ATOM 878 C CA . LYS A 1 103 ? -6.803 0.319 23.024 1.00 95.81 103 LYS A CA 1
ATOM 879 C C . LYS A 1 103 ? -7.886 1.251 23.566 1.00 95.81 103 LYS A C 1
ATOM 881 O O . LYS A 1 103 ? -8.525 0.911 24.555 1.00 95.81 103 LYS A O 1
ATOM 886 N N . ASN A 1 104 ? -8.121 2.377 22.895 1.00 95.88 104 ASN A N 1
ATOM 887 C CA . ASN A 1 104 ? -9.164 3.325 23.283 1.00 95.88 104 ASN A CA 1
ATOM 888 C C . ASN A 1 104 ? -10.557 2.688 23.217 1.00 95.88 104 ASN A C 1
ATOM 890 O O . ASN A 1 104 ? -11.350 2.869 24.130 1.00 95.88 104 ASN A O 1
ATOM 894 N N . MET A 1 105 ? -10.842 1.901 22.179 1.00 96.81 105 MET A N 1
ATOM 895 C CA . MET A 1 105 ? -12.119 1.204 22.029 1.00 96.81 105 MET A CA 1
ATOM 896 C C . MET A 1 105 ? -12.378 0.242 23.191 1.00 96.81 105 MET A C 1
ATOM 898 O O . MET A 1 105 ? -13.435 0.319 23.802 1.00 96.81 105 MET A O 1
ATOM 902 N N . ARG A 1 106 ? -11.382 -0.565 23.583 1.00 95.56 106 ARG A N 1
ATOM 903 C CA . ARG A 1 106 ? -11.491 -1.439 24.767 1.00 95.56 106 ARG A CA 1
ATOM 904 C C . ARG A 1 106 ? -11.742 -0.661 26.059 1.00 95.56 106 ARG A C 1
ATOM 906 O O . ARG A 1 106 ? -12.475 -1.128 26.922 1.00 95.56 106 ARG A O 1
ATOM 913 N N . PHE A 1 107 ? -11.125 0.511 26.204 1.00 96.12 107 PHE A N 1
ATOM 914 C CA . PHE A 1 107 ? -11.376 1.387 27.348 1.00 96.12 107 PHE A CA 1
ATOM 915 C C . PHE A 1 107 ? -12.827 1.891 27.362 1.00 96.12 107 PHE A C 1
ATOM 917 O O . PHE A 1 107 ? -13.488 1.815 28.395 1.00 96.12 107 PHE A O 1
ATOM 924 N N . PHE A 1 108 ? -13.343 2.348 26.218 1.00 96.94 108 PHE A N 1
ATOM 925 C CA . PHE A 1 108 ? -14.734 2.787 26.106 1.00 96.94 108 PHE A CA 1
ATOM 926 C C . PHE A 1 108 ? -15.725 1.650 26.350 1.00 96.94 108 PHE A C 1
ATOM 928 O O . PHE A 1 108 ? -16.707 1.858 27.052 1.00 96.94 108 PHE A O 1
ATOM 935 N N . GLU A 1 109 ? -15.460 0.454 25.823 1.00 96.88 109 GLU A N 1
ATOM 936 C CA . GLU A 1 109 ? -16.267 -0.741 26.089 1.00 96.88 109 GLU A CA 1
ATOM 937 C C . GLU A 1 109 ? -16.334 -1.043 27.591 1.00 96.88 109 GLU A C 1
ATOM 939 O O . GLU A 1 109 ? -17.419 -1.282 28.115 1.00 96.88 109 GLU A O 1
ATOM 944 N N . MET A 1 110 ? -15.199 -0.971 28.296 1.00 95.00 110 MET A N 1
ATOM 945 C CA . MET A 1 110 ? -15.155 -1.182 29.745 1.00 95.00 110 MET A CA 1
ATOM 946 C C . MET A 1 110 ? -15.977 -0.134 30.501 1.00 95.00 110 MET A C 1
ATOM 948 O O . MET A 1 110 ? -16.840 -0.508 31.292 1.00 95.00 110 MET A O 1
ATOM 952 N N . MET A 1 111 ? -15.768 1.160 30.226 1.00 96.00 111 MET A N 1
ATOM 953 C CA . MET A 1 111 ? -16.571 2.219 30.856 1.00 96.00 111 MET A CA 1
ATOM 954 C C . MET A 1 111 ? -18.063 2.021 30.595 1.00 96.00 111 MET A C 1
ATOM 956 O O . MET A 1 111 ? -18.879 2.180 31.494 1.00 96.00 111 MET A O 1
ATOM 960 N N . LEU A 1 112 ? -18.439 1.658 29.368 1.00 96.62 112 LEU A N 1
ATOM 961 C CA . LEU A 1 112 ? -19.841 1.490 29.003 1.00 96.62 112 LEU A CA 1
ATOM 962 C C . LEU A 1 112 ? -20.494 0.337 29.778 1.00 96.62 112 LEU A C 1
ATOM 964 O O . LEU A 1 112 ? -21.651 0.443 30.177 1.00 96.62 112 LEU A O 1
ATOM 968 N N . ILE A 1 113 ? -19.745 -0.736 30.041 1.00 95.69 113 ILE A N 1
ATOM 969 C CA . ILE A 1 113 ? -20.184 -1.839 30.903 1.00 95.69 113 ILE A CA 1
ATOM 970 C C . ILE A 1 113 ? -20.331 -1.378 32.360 1.00 95.69 113 ILE A C 1
ATOM 972 O O . ILE A 1 113 ? -21.308 -1.739 33.016 1.00 95.69 113 ILE A O 1
ATOM 976 N N . GLU A 1 114 ? -19.389 -0.591 32.881 1.00 94.69 114 GLU A N 1
ATOM 977 C CA . GLU A 1 114 ? -19.466 -0.050 34.245 1.00 94.69 114 GLU A CA 1
ATOM 978 C C . GLU A 1 114 ? -20.692 0.851 34.435 1.00 94.69 114 GLU A C 1
ATOM 980 O O . GLU A 1 114 ? -21.461 0.649 35.379 1.00 94.69 114 GLU A O 1
ATOM 985 N N . GLU A 1 115 ? -20.933 1.770 33.500 1.00 93.00 115 GLU A N 1
ATOM 986 C CA . GLU A 1 115 ? -22.109 2.645 33.503 1.00 93.00 115 GLU A CA 1
ATOM 987 C C . GLU A 1 115 ? -23.411 1.848 33.349 1.00 93.00 115 GLU A C 1
ATOM 989 O O . GLU A 1 115 ? -24.393 2.094 34.051 1.00 93.00 115 GLU A O 1
ATOM 994 N N . TYR A 1 116 ? -23.424 0.823 32.493 1.00 93.31 116 TYR A N 1
ATOM 995 C CA . TYR A 1 116 ? -24.572 -0.073 32.364 1.00 93.31 116 TYR A CA 1
ATOM 996 C C . TYR A 1 116 ? -24.876 -0.817 33.674 1.00 93.31 116 TYR A C 1
ATOM 998 O O . TYR A 1 116 ? -26.031 -0.887 34.103 1.00 93.3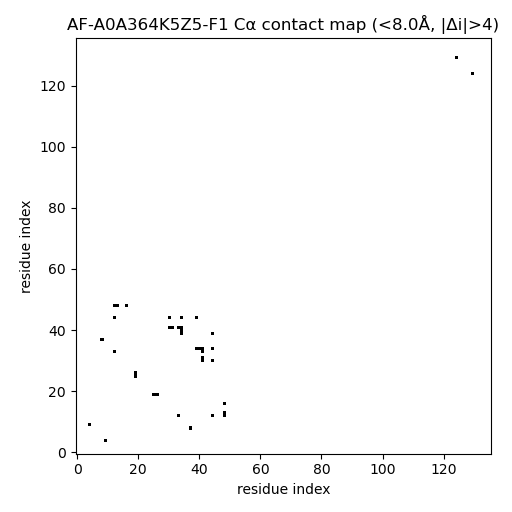1 116 TYR A O 1
ATOM 1006 N N . HIS A 1 117 ? -23.853 -1.323 34.367 1.00 87.00 117 HIS A N 1
ATOM 1007 C CA . HIS A 1 117 ? -24.026 -1.939 35.682 1.00 87.00 117 HIS A CA 1
ATOM 1008 C C . HIS A 1 117 ? -24.500 -0.940 36.740 1.00 87.00 117 HIS A C 1
ATOM 1010 O O . HIS A 1 117 ? -25.299 -1.308 37.606 1.00 87.00 117 HIS A O 1
ATOM 1016 N N . LEU A 1 118 ? -24.038 0.312 36.690 1.00 90.75 118 LEU A N 1
ATOM 1017 C CA . LEU A 1 118 ? -24.528 1.371 37.567 1.00 90.75 118 LEU A CA 1
ATOM 1018 C C . LEU A 1 118 ? -26.022 1.617 37.335 1.00 90.75 118 LEU A C 1
ATOM 1020 O O . LEU A 1 118 ? -26.786 1.635 38.298 1.00 90.75 118 LEU A O 1
ATOM 1024 N N . LEU A 1 119 ? -26.453 1.714 36.076 1.00 90.25 119 LEU A N 1
ATOM 1025 C CA . LEU A 1 119 ? -27.863 1.870 35.718 1.00 90.25 119 LEU A CA 1
ATOM 1026 C C . LEU A 1 119 ? -28.713 0.698 36.216 1.00 90.25 119 LEU A C 1
ATOM 1028 O O . LEU A 1 119 ? -29.745 0.932 36.838 1.00 90.25 119 LEU A O 1
ATOM 1032 N N . ILE A 1 120 ? -28.265 -0.551 36.035 1.00 87.25 120 ILE A N 1
ATOM 1033 C CA . ILE A 1 120 ? -28.956 -1.726 36.597 1.00 87.25 120 ILE A CA 1
ATOM 1034 C C . ILE A 1 120 ? -29.062 -1.617 38.119 1.00 87.25 120 ILE A C 1
ATOM 1036 O O . ILE A 1 120 ? -30.120 -1.894 38.681 1.00 87.25 120 ILE A O 1
ATOM 1040 N N . ARG A 1 121 ? -27.986 -1.212 38.804 1.00 84.38 121 ARG A N 1
ATOM 1041 C CA . ARG A 1 121 ? -28.006 -1.039 40.263 1.00 84.38 121 ARG A CA 1
ATOM 1042 C C . ARG A 1 121 ? -28.975 0.053 40.694 1.00 84.38 121 ARG A C 1
ATOM 1044 O O . ARG A 1 121 ? -29.600 -0.121 41.729 1.00 84.38 121 ARG A O 1
ATOM 1051 N N . LEU A 1 122 ? -29.090 1.153 39.953 1.00 84.81 122 LEU A N 1
ATOM 1052 C CA . LEU A 1 122 ? -30.020 2.243 40.261 1.00 84.81 122 LEU A CA 1
ATOM 1053 C C . LEU A 1 122 ? -31.474 1.824 40.001 1.00 84.81 122 LEU A C 1
ATOM 1055 O O . LEU A 1 122 ? -32.309 1.980 40.887 1.00 84.81 122 LEU A O 1
ATOM 1059 N N . LEU A 1 123 ? -31.749 1.199 38.852 1.00 83.44 123 LEU A N 1
ATOM 1060 C CA . LEU A 1 123 ? -33.072 0.676 38.488 1.00 83.44 123 LEU A CA 1
ATOM 1061 C C . LEU A 1 123 ? -33.529 -0.448 39.432 1.00 83.44 123 LEU A C 1
ATOM 1063 O O . LEU A 1 123 ? -34.690 -0.514 39.820 1.00 83.44 123 LEU A O 1
ATOM 1067 N N . GLY A 1 124 ? -32.608 -1.316 39.856 1.00 67.50 124 GLY A N 1
ATOM 1068 C CA . GLY A 1 124 ? -32.864 -2.364 40.846 1.00 67.50 124 GLY A CA 1
ATOM 1069 C C . GLY A 1 124 ? -32.962 -1.858 42.291 1.00 67.50 124 GLY A C 1
ATOM 1070 O O . GLY A 1 124 ? -33.376 -2.616 43.166 1.00 67.50 124 GLY A O 1
ATOM 1071 N N . LYS A 1 125 ? -32.592 -0.597 42.562 1.00 55.88 125 LYS A N 1
ATOM 1072 C CA . LYS A 1 125 ? -32.617 0.029 43.897 1.00 55.88 125 LYS A CA 1
ATOM 1073 C C . LYS A 1 125 ? -33.752 1.031 44.104 1.00 55.88 125 LYS A C 1
ATOM 1075 O O . LYS A 1 125 ? -33.763 1.709 45.129 1.00 55.88 125 LYS A O 1
ATOM 1080 N N . GLU A 1 126 ? -34.772 1.052 43.252 1.00 53.72 126 GLU A N 1
ATOM 1081 C CA . GLU A 1 126 ? -35.985 1.856 43.480 1.00 53.72 126 GLU A CA 1
ATOM 1082 C C . GLU A 1 126 ? -36.863 1.404 44.670 1.00 53.72 126 GLU A C 1
ATOM 1084 O O . GLU A 1 126 ? -38.015 1.818 44.773 1.00 53.72 126 GLU A O 1
ATOM 1089 N N . LYS A 1 127 ? -36.355 0.609 45.625 1.00 53.16 127 LYS A N 1
ATOM 1090 C CA . LYS A 1 127 ? -37.093 0.366 46.877 1.00 53.16 127 LYS A CA 1
ATOM 1091 C C . LYS A 1 127 ? -36.359 0.650 48.178 1.00 53.16 127 LYS A C 1
ATOM 1093 O O . LYS A 1 127 ? -37.041 1.031 49.121 1.00 53.16 127 LYS A O 1
ATOM 1098 N N . GLU A 1 128 ? -35.031 0.562 48.278 1.00 51.38 128 GLU A N 1
ATOM 1099 C CA . GLU A 1 128 ? -34.384 0.743 49.588 1.00 51.38 128 GLU A CA 1
ATOM 1100 C C . GLU A 1 128 ? -33.031 1.481 49.497 1.00 51.38 128 GLU A C 1
ATOM 1102 O O . GLU A 1 128 ? -31.981 0.904 49.228 1.00 51.38 128 GLU A O 1
ATOM 1107 N N . ASN A 1 129 ? -33.068 2.784 49.806 1.00 51.94 129 ASN A N 1
ATOM 1108 C CA . ASN A 1 129 ? -31.969 3.564 50.399 1.00 51.94 129 ASN A CA 1
ATOM 1109 C C . ASN A 1 129 ? -30.719 3.865 49.545 1.00 51.94 129 ASN A C 1
ATOM 1111 O O . ASN A 1 129 ? -29.599 3.494 49.899 1.00 51.94 129 ASN A O 1
ATOM 1115 N N . LEU A 1 130 ? -30.857 4.685 48.501 1.00 53.22 130 LEU A N 1
ATOM 1116 C CA . LEU A 1 130 ? -29.717 5.421 47.934 1.00 53.22 130 LEU A CA 1
ATOM 1117 C C . LEU A 1 130 ? -29.533 6.768 48.656 1.00 53.22 130 LEU A C 1
ATOM 1119 O O . LEU A 1 130 ? -29.960 7.813 48.177 1.00 53.22 130 LEU A O 1
ATOM 1123 N N . ARG A 1 131 ? -28.867 6.752 49.819 1.00 59.41 131 ARG A N 1
ATOM 1124 C CA . ARG A 1 131 ? -28.208 7.949 50.375 1.00 59.41 131 ARG A CA 1
ATOM 1125 C C . ARG A 1 131 ? -26.798 8.042 49.801 1.00 59.41 131 ARG A C 1
ATOM 1127 O O . ARG A 1 131 ? -25.835 7.604 50.419 1.00 59.41 131 ARG A O 1
ATOM 1134 N N . ILE A 1 132 ? -26.682 8.608 48.606 1.00 58.28 132 ILE A N 1
ATOM 1135 C CA . ILE A 1 132 ? -25.398 9.063 48.069 1.00 58.28 132 ILE A CA 1
ATOM 1136 C C . ILE A 1 132 ? -25.280 10.535 48.469 1.00 58.28 132 ILE A C 1
ATOM 1138 O O . ILE A 1 132 ? -25.706 11.377 47.702 1.00 58.28 132 ILE A O 1
ATOM 1142 N N . HIS A 1 133 ? -24.864 10.818 49.711 1.00 56.69 133 HIS A N 1
ATOM 1143 C CA . HIS A 1 133 ? -24.252 12.078 50.191 1.00 56.69 133 HIS A CA 1
ATOM 1144 C C . HIS A 1 133 ? -24.227 12.092 51.731 1.00 56.69 133 HIS A C 1
ATOM 1146 O O . HIS A 1 133 ? -25.136 12.605 52.372 1.00 56.69 133 HIS A O 1
ATOM 1152 N N . GLN A 1 134 ? -23.185 11.509 52.318 1.00 46.44 134 GLN A N 1
ATOM 1153 C CA . GLN A 1 134 ? -22.670 11.722 53.684 1.00 46.44 134 GLN A CA 1
ATOM 1154 C C . GLN A 1 134 ? -21.345 10.933 53.699 1.00 46.44 134 GLN A C 1
ATOM 1156 O O . GLN A 1 134 ? -21.380 9.756 53.367 1.00 46.44 134 GLN A O 1
ATOM 1161 N N . GLN A 1 135 ? -20.140 11.443 53.947 1.00 42.81 135 GLN A N 1
ATOM 1162 C CA . GLN A 1 135 ? -19.573 12.657 54.554 1.00 42.81 135 GLN A CA 1
ATOM 1163 C C . GLN A 1 135 ? -18.165 12.848 53.920 1.00 42.81 135 GLN A C 1
ATOM 1165 O O . GLN A 1 135 ? -17.613 11.874 53.410 1.00 42.81 135 GLN A O 1
ATOM 1170 N N . LEU A 1 136 ? -17.712 14.082 53.644 1.00 36.38 136 LEU A N 1
ATOM 1171 C CA . LEU A 1 136 ? -16.742 14.856 54.453 1.00 36.38 136 LEU A CA 1
ATOM 1172 C C . LEU A 1 136 ? -15.483 14.071 54.846 1.00 36.38 136 LEU A C 1
ATOM 1174 O O . LEU A 1 136 ? -15.608 13.166 55.696 1.00 36.38 136 LEU A O 1
#

pLDDT: mean 77.27, std 17.71, range [36.38, 97.62]

Organism: NCBI:txid2137476

Mean predicted aligned error: 18.57 Å

Solvent-accessible surface area (backbone atoms only — not comparable to full-atom values): 8201 Å² total; per-residue (Å²): 134,86,78,79,84,46,78,66,58,50,54,52,51,52,52,55,54,55,51,46,73,76,44,92,81,67,87,76,61,56,60,58,51,51,20,64,75,67,74,45,54,57,66,56,53,52,54,48,48,52,51,52,59,55,54,65,65,72,70,70,81,71,101,72,61,66,63,65,54,52,48,54,50,49,56,49,48,53,54,46,51,56,48,49,54,52,50,52,53,49,51,53,52,51,51,53,51,50,54,51,49,54,52,51,48,54,51,50,54,51,53,52,50,52,53,50,52,49,50,51,52,54,69,75,39,81,80,71,82,84,80,89,84,83,78,138